Protein AF-A0A349ZWJ2-F1 (afdb_monomer_lite)

pLDDT: mean 76.52, std 7.39, range [59.72, 89.94]

Radius of gyration: 14.85 Å; chains: 1; bounding box: 28×25×47 Å

Secondary structure (DSSP, 8-state):
-HHHHHHHHHHHHHHHT-S--EEEEES-STTS-HHHHHHHHHHHHHHHHTT-EEEEE---HHHHHH-SS-EEEEEETTTEEEEEE-

Sequence (86 aa):
SLSLALALAESVSAQAKAKQNFFFIDEGFGTQDAESVHIVFETLSNLQKENRIVGIISHVEELKEKMPVALHITKDTETGSRIESM

Foldseek 3Di:
DVVVVVVVQVVVCVVVVDPEREEEDEDDCVVDDPVVVVVVVVVVVVVVVVRYHYHYHDPDVVVVVSDPWDWDWDADPPPGIDIDTD

Structure (mmCIF, N/CA/C/O backbone):
data_AF-A0A349ZWJ2-F1
#
_entry.id   AF-A0A349ZWJ2-F1
#
loop_
_atom_site.group_PDB
_atom_site.id
_atom_site.type_symbol
_atom_site.label_atom_id
_atom_site.label_alt_id
_atom_site.label_comp_id
_atom_site.label_asym_id
_atom_site.label_entity_id
_atom_site.label_seq_id
_atom_site.pdbx_PDB_ins_code
_atom_site.Cartn_x
_atom_site.Cartn_y
_atom_site.Cartn_z
_atom_site.occupancy
_atom_site.B_iso_or_equiv
_atom_site.auth_seq_id
_atom_site.auth_comp_id
_atom_site.auth_asym_id
_atom_site.auth_atom_id
_atom_site.pdbx_PDB_model_num
ATOM 1 N N . SER A 1 1 ? 11.551 3.616 7.326 1.00 62.88 1 SER A N 1
ATOM 2 C CA . SER A 1 1 ? 10.709 4.798 7.034 1.00 62.88 1 SER A CA 1
ATOM 3 C C . SER A 1 1 ? 9.222 4.477 7.165 1.00 62.88 1 SER A C 1
ATOM 5 O O . SER A 1 1 ? 8.541 5.206 7.871 1.00 62.88 1 SER A O 1
ATOM 7 N N . LEU A 1 2 ? 8.725 3.380 6.572 1.00 68.12 2 LEU A N 1
ATOM 8 C CA . LEU A 1 2 ? 7.311 2.969 6.639 1.00 68.12 2 LEU A CA 1
ATOM 9 C C . LEU A 1 2 ? 6.759 2.838 8.071 1.00 68.12 2 LEU A C 1
ATOM 11 O O . LEU A 1 2 ? 5.704 3.382 8.370 1.00 68.12 2 LEU A O 1
ATOM 15 N N . SER A 1 3 ? 7.490 2.185 8.978 1.00 72.25 3 SER A N 1
ATOM 16 C CA . SER A 1 3 ? 7.070 2.017 10.379 1.00 72.25 3 SER A CA 1
ATOM 17 C C . SER A 1 3 ? 6.855 3.347 11.114 1.00 72.25 3 SER A C 1
ATOM 19 O O . SER A 1 3 ? 5.885 3.494 11.851 1.00 72.25 3 SER A O 1
ATOM 21 N N . LEU A 1 4 ? 7.717 4.341 10.876 1.00 75.25 4 LEU A N 1
ATOM 22 C CA . LEU A 1 4 ? 7.581 5.681 11.453 1.00 75.25 4 LEU A CA 1
ATOM 23 C C . LEU A 1 4 ? 6.388 6.435 10.855 1.00 75.25 4 LEU A C 1
ATOM 25 O O . LEU A 1 4 ? 5.647 7.086 11.588 1.00 75.25 4 LEU A O 1
ATOM 29 N N . ALA A 1 5 ? 6.191 6.325 9.539 1.00 73.44 5 ALA A N 1
ATOM 30 C CA . ALA A 1 5 ? 5.045 6.921 8.863 1.00 73.44 5 ALA A CA 1
ATOM 31 C C . ALA A 1 5 ? 3.727 6.350 9.405 1.00 73.44 5 ALA A C 1
ATOM 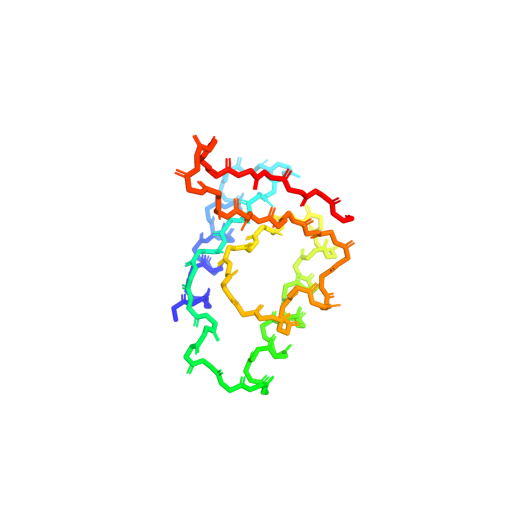33 O O . ALA A 1 5 ? 2.827 7.124 9.716 1.00 73.44 5 ALA A O 1
ATOM 34 N N . LEU A 1 6 ? 3.650 5.027 9.605 1.00 73.69 6 LEU A N 1
ATOM 35 C CA . LEU A 1 6 ? 2.494 4.340 10.192 1.00 73.69 6 LEU A CA 1
ATOM 36 C C . LEU A 1 6 ? 2.236 4.753 11.649 1.00 73.69 6 LEU A C 1
ATOM 38 O O . LEU A 1 6 ? 1.095 5.035 12.007 1.00 73.69 6 LEU A O 1
ATOM 42 N N . ALA A 1 7 ? 3.282 4.855 12.473 1.00 77.69 7 ALA A N 1
ATOM 43 C CA . ALA A 1 7 ? 3.150 5.281 13.867 1.00 77.69 7 ALA A CA 1
ATOM 44 C C . ALA A 1 7 ? 2.687 6.747 13.997 1.00 77.69 7 ALA A C 1
ATOM 46 O O . ALA A 1 7 ? 1.854 7.076 14.844 1.00 77.69 7 ALA A O 1
ATOM 47 N N . LEU A 1 8 ? 3.189 7.644 13.140 1.00 73.50 8 LEU A N 1
ATOM 48 C CA . LEU A 1 8 ? 2.744 9.044 13.091 1.00 73.50 8 LEU A CA 1
ATOM 49 C C . LEU A 1 8 ? 1.291 9.156 12.630 1.00 73.50 8 LEU A C 1
ATOM 51 O O . LEU A 1 8 ? 0.492 9.859 13.246 1.00 73.50 8 LEU A O 1
ATOM 55 N N . ALA A 1 9 ? 0.953 8.426 11.573 1.00 70.75 9 ALA A N 1
ATOM 56 C CA . ALA A 1 9 ? -0.400 8.274 11.064 1.00 70.75 9 ALA A CA 1
ATOM 57 C C . ALA A 1 9 ? -1.392 7.843 12.155 1.00 70.75 9 ALA A C 1
ATOM 59 O O . ALA A 1 9 ? -2.472 8.425 12.288 1.00 70.75 9 ALA A O 1
ATOM 60 N N . GLU A 1 10 ? -1.018 6.843 12.951 1.00 73.56 10 GLU A N 1
ATOM 61 C CA . GLU A 1 10 ? -1.820 6.337 14.061 1.00 73.56 10 GLU A CA 1
ATOM 62 C C . GLU A 1 10 ? -2.013 7.392 15.159 1.00 73.56 10 GLU A C 1
ATOM 64 O O . GLU A 1 10 ? -3.143 7.644 15.578 1.00 73.56 10 GLU A O 1
ATOM 69 N N . SER A 1 11 ? -0.935 8.072 15.557 1.00 75.62 11 SER A N 1
ATOM 70 C CA . SER A 1 11 ? -0.972 9.137 16.565 1.00 75.62 11 SER A CA 1
ATOM 71 C C . SER A 1 11 ? -1.887 10.303 16.160 1.00 75.62 11 SER A C 1
ATOM 73 O O . SER A 1 11 ? -2.747 10.733 16.935 1.00 75.62 11 SER A O 1
ATOM 75 N N . VAL A 1 12 ? -1.773 10.769 14.910 1.00 73.94 12 VAL A N 1
ATOM 76 C CA . VAL A 1 12 ? -2.611 11.852 14.366 1.00 73.94 12 VAL A CA 1
ATOM 77 C C . VAL A 1 12 ? -4.077 11.425 14.287 1.00 73.94 12 VAL 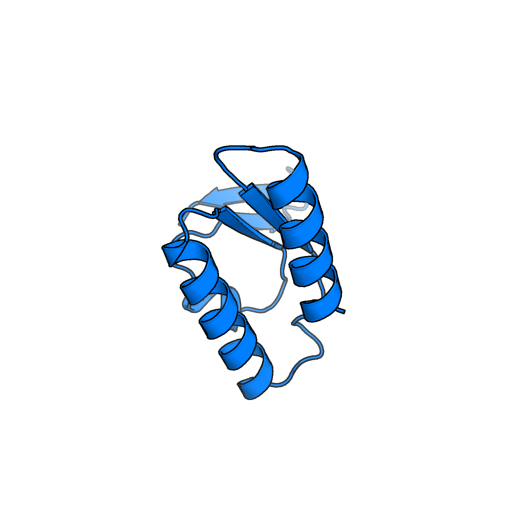A C 1
ATOM 79 O O . VAL A 1 12 ? -4.971 12.185 14.663 1.00 73.94 12 VAL A O 1
ATOM 82 N N . SER A 1 13 ? -4.340 10.196 13.845 1.00 66.75 13 SER A N 1
ATOM 83 C CA . SER A 1 13 ? -5.705 9.678 13.723 1.00 66.75 13 SER A CA 1
ATOM 84 C C . SER A 1 13 ? -6.398 9.537 15.082 1.00 66.75 13 SER A C 1
ATOM 86 O O . SER A 1 13 ? -7.571 9.897 15.221 1.00 66.75 13 SER A O 1
ATOM 88 N N . ALA A 1 14 ? -5.665 9.076 16.102 1.00 72.69 14 ALA A N 1
ATOM 89 C CA . ALA A 1 14 ? -6.155 8.981 17.476 1.00 72.69 14 ALA A CA 1
ATOM 90 C C . ALA A 1 14 ? -6.531 10.359 18.051 1.00 72.69 14 ALA A C 1
ATOM 92 O O . ALA A 1 14 ? -7.546 10.486 18.739 1.00 72.69 14 ALA A O 1
ATOM 93 N N . GLN A 1 15 ? -5.765 11.406 17.725 1.00 68.38 15 GLN A N 1
ATOM 94 C CA . GLN A 1 15 ? -6.085 12.785 18.110 1.00 68.38 15 GLN A CA 1
ATOM 95 C C . GLN A 1 15 ? -7.280 13.363 17.341 1.00 68.38 15 GLN A C 1
ATOM 97 O O . GLN A 1 15 ? -8.104 14.064 17.929 1.00 68.38 15 GLN A O 1
ATOM 102 N N . ALA A 1 16 ? -7.402 13.065 16.047 1.00 67.38 16 ALA A N 1
ATOM 103 C CA . ALA A 1 16 ? -8.423 13.650 15.181 1.00 67.38 16 ALA A CA 1
ATOM 104 C C . ALA A 1 16 ? -9.836 13.060 15.372 1.00 67.38 16 ALA A C 1
ATOM 106 O O . ALA A 1 16 ? -10.794 13.615 14.833 1.00 67.38 16 ALA A O 1
ATOM 107 N N . LYS A 1 17 ? -9.994 11.939 16.103 1.00 65.56 17 LYS A N 1
ATOM 108 C CA . LYS A 1 17 ? -11.252 11.155 16.194 1.00 65.56 17 LYS A CA 1
ATOM 109 C C . LYS A 1 17 ? -11.878 10.869 14.817 1.00 65.56 17 LYS A C 1
ATOM 111 O O . LYS A 1 17 ? -13.098 10.732 14.690 1.00 65.56 17 LYS A O 1
ATOM 116 N N . ALA A 1 18 ? -11.048 10.806 13.776 1.00 63.16 18 ALA A N 1
ATOM 117 C CA . ALA A 1 18 ? -11.493 10.550 12.419 1.00 63.16 18 ALA A CA 1
ATOM 118 C C . ALA A 1 18 ? -11.950 9.090 12.308 1.00 63.16 18 ALA A C 1
ATOM 120 O O . ALA A 1 18 ? -11.294 8.173 12.793 1.00 63.16 18 ALA A O 1
ATOM 121 N N . LYS A 1 19 ? -13.118 8.877 11.698 1.00 59.72 19 LYS A N 1
ATOM 122 C CA . LYS A 1 19 ? -13.774 7.560 11.633 1.00 59.72 19 LYS A CA 1
ATOM 123 C C . LYS A 1 19 ? -13.209 6.654 10.530 1.00 59.72 19 LYS A C 1
ATOM 125 O O . LYS A 1 19 ? -13.580 5.488 10.462 1.00 59.72 19 LYS A O 1
ATOM 130 N N . GLN A 1 20 ? -12.396 7.213 9.637 1.00 59.91 20 GLN A N 1
ATOM 131 C CA . GLN A 1 20 ? -11.817 6.556 8.471 1.00 59.91 20 GLN A CA 1
ATOM 132 C C . GLN A 1 20 ? -10.408 7.105 8.287 1.00 59.91 20 GLN A C 1
ATOM 134 O O . GLN A 1 20 ? -10.243 8.307 8.076 1.00 59.91 20 GLN A O 1
ATOM 139 N N . ASN A 1 21 ? -9.411 6.229 8.368 1.00 70.06 21 ASN A N 1
ATOM 140 C CA . ASN A 1 21 ? -8.025 6.612 8.150 1.00 70.06 21 ASN A CA 1
ATOM 141 C C . ASN A 1 21 ? -7.601 6.096 6.781 1.00 70.06 21 ASN A C 1
ATOM 143 O O . ASN A 1 21 ? -7.525 4.884 6.564 1.00 70.06 21 ASN A O 1
ATOM 147 N N . PHE A 1 22 ? -7.373 7.032 5.864 1.00 75.00 22 PHE A N 1
ATOM 148 C CA . PHE A 1 22 ? -6.822 6.756 4.548 1.00 75.00 22 PHE A CA 1
ATOM 149 C C . PHE A 1 22 ? -5.321 7.026 4.564 1.00 75.00 22 PHE A C 1
ATOM 151 O O . PHE A 1 22 ? -4.892 8.112 4.955 1.00 75.00 22 PHE A O 1
ATOM 158 N N . PHE A 1 23 ? -4.538 6.057 4.108 1.00 75.81 23 PHE A N 1
ATOM 159 C CA . PHE A 1 23 ? -3.090 6.167 3.989 1.00 75.81 23 PHE A CA 1
ATOM 160 C C . PHE A 1 23 ? -2.676 5.943 2.548 1.00 75.81 23 PHE A C 1
ATOM 162 O O . PHE A 1 23 ? -3.103 4.972 1.936 1.00 75.81 23 PHE A O 1
ATOM 169 N N . PHE A 1 24 ? -1.823 6.816 2.023 1.00 76.38 24 PHE A N 1
ATOM 170 C CA . PHE A 1 24 ? -1.117 6.566 0.774 1.00 76.38 24 PHE A CA 1
ATOM 171 C C . PHE A 1 24 ? 0.353 6.338 1.080 1.00 76.38 24 PHE A C 1
ATOM 173 O O . PHE A 1 24 ? 0.963 7.102 1.829 1.00 76.38 24 PHE A O 1
ATOM 180 N N . ILE A 1 25 ? 0.901 5.270 0.513 1.00 77.94 25 ILE A N 1
ATOM 181 C CA . ILE A 1 25 ? 2.325 4.970 0.563 1.00 77.94 25 ILE A CA 1
ATOM 182 C C . ILE A 1 25 ? 2.841 5.075 -0.863 1.00 77.94 25 ILE A C 1
ATOM 184 O O . ILE A 1 25 ? 2.407 4.319 -1.731 1.00 77.94 25 ILE A O 1
ATOM 188 N N . ASP A 1 26 ? 3.741 6.023 -1.087 1.00 75.06 26 ASP A N 1
ATOM 189 C CA . ASP A 1 26 ? 4.342 6.290 -2.388 1.00 75.06 26 ASP A CA 1
ATOM 190 C C . ASP A 1 26 ? 5.829 5.940 -2.345 1.00 75.06 26 ASP A C 1
ATOM 192 O O . ASP A 1 26 ? 6.534 6.431 -1.467 1.00 75.06 26 ASP A O 1
ATOM 196 N N . GLU A 1 27 ? 6.235 5.052 -3.253 1.00 64.19 27 GLU A N 1
ATOM 197 C CA . GLU A 1 27 ? 7.584 4.552 -3.545 1.00 64.19 27 GLU A CA 1
ATOM 198 C C . GLU A 1 27 ? 8.508 4.147 -2.367 1.00 64.19 27 GLU A C 1
ATOM 200 O O . GLU A 1 27 ? 8.706 4.819 -1.359 1.00 64.19 27 GLU A O 1
ATOM 205 N N . GLY A 1 28 ? 9.160 2.989 -2.521 1.00 66.12 28 GLY A N 1
ATOM 206 C CA . GLY A 1 28 ? 10.112 2.460 -1.530 1.00 66.12 28 GLY A CA 1
ATOM 207 C C . GLY A 1 28 ? 10.201 0.938 -1.476 1.00 66.12 28 GLY A C 1
ATOM 208 O O . GLY A 1 28 ? 11.054 0.402 -0.774 1.00 66.12 28 GLY A O 1
ATOM 209 N N . PHE A 1 29 ? 9.342 0.241 -2.224 1.00 69.31 29 PHE A N 1
ATOM 210 C CA . PHE A 1 29 ? 9.318 -1.222 -2.278 1.00 69.31 29 PHE A CA 1
ATOM 211 C C . PHE A 1 29 ? 10.234 -1.815 -3.356 1.00 69.31 29 PHE A C 1
ATOM 213 O O . PHE A 1 29 ? 10.621 -2.966 -3.235 1.00 69.31 29 PHE A O 1
ATOM 220 N N . GLY A 1 30 ? 10.626 -1.044 -4.378 1.00 62.97 30 GLY A N 1
ATOM 221 C CA . GLY A 1 30 ? 11.458 -1.542 -5.488 1.00 62.97 30 GLY A CA 1
ATOM 222 C C . GLY A 1 30 ? 12.927 -1.805 -5.143 1.00 62.97 30 GLY A C 1
ATOM 223 O O . GLY A 1 30 ? 13.630 -2.449 -5.911 1.00 62.97 30 GLY A O 1
ATOM 224 N N . THR A 1 31 ? 13.405 -1.325 -3.993 1.00 66.44 31 THR A N 1
ATOM 225 C CA . THR A 1 31 ? 14.750 -1.630 -3.469 1.00 66.44 31 THR A CA 1
ATOM 226 C C . THR A 1 31 ? 14.739 -2.733 -2.412 1.00 66.44 31 THR A C 1
ATOM 228 O O . THR A 1 31 ? 15.790 -3.055 -1.860 1.00 66.44 31 THR A O 1
ATOM 231 N N . GLN A 1 32 ? 13.561 -3.274 -2.097 1.00 69.12 32 GLN A N 1
ATOM 232 C CA . GLN A 1 32 ? 13.372 -4.321 -1.102 1.00 69.12 32 GLN A CA 1
ATOM 233 C C . GLN A 1 32 ? 13.425 -5.692 -1.775 1.00 69.12 32 GLN A C 1
ATOM 235 O O . GLN A 1 32 ? 13.033 -5.851 -2.928 1.00 69.12 32 GLN A O 1
ATOM 240 N N . ASP A 1 33 ? 13.910 -6.689 -1.048 1.00 77.25 33 ASP A N 1
ATOM 241 C CA . ASP A 1 33 ? 13.843 -8.079 -1.473 1.00 77.25 33 ASP A CA 1
ATOM 242 C C . ASP A 1 33 ? 12.412 -8.634 -1.349 1.00 77.25 33 ASP A C 1
ATOM 244 O O . ASP A 1 33 ? 11.547 -8.077 -0.665 1.00 77.25 33 ASP A O 1
ATOM 248 N N . ALA A 1 34 ? 12.151 -9.760 -2.018 1.00 74.75 34 ALA A N 1
ATOM 249 C CA . ALA A 1 34 ? 10.823 -10.375 -2.069 1.00 74.75 34 ALA A CA 1
ATOM 250 C C . ALA A 1 34 ? 10.253 -10.713 -0.673 1.00 74.75 34 ALA A C 1
ATOM 252 O O . ALA A 1 34 ? 9.037 -10.654 -0.468 1.00 74.75 34 ALA A O 1
ATOM 253 N N . GLU A 1 35 ? 11.119 -11.033 0.296 1.00 79.69 35 GLU A N 1
ATOM 254 C CA . GLU A 1 35 ? 10.733 -11.279 1.690 1.00 79.69 35 GLU A CA 1
ATOM 255 C C . GLU A 1 35 ? 10.229 -9.995 2.366 1.00 79.69 35 GLU A C 1
ATOM 257 O O . GLU A 1 35 ? 9.136 -9.980 2.937 1.00 79.69 35 GLU A O 1
ATOM 262 N N . SER A 1 36 ? 10.950 -8.882 2.222 1.00 78.88 36 SER A N 1
ATOM 263 C CA . SER A 1 36 ? 10.520 -7.588 2.760 1.00 78.88 36 SER A CA 1
ATOM 264 C C . SER A 1 36 ? 9.220 -7.094 2.123 1.00 78.88 36 SER A C 1
ATOM 266 O O . SER A 1 36 ? 8.342 -6.590 2.828 1.00 78.88 36 SER A O 1
ATOM 268 N N . VAL A 1 37 ? 9.034 -7.290 0.812 1.00 78.31 37 VAL A N 1
ATOM 269 C CA . VAL A 1 37 ? 7.764 -6.978 0.125 1.00 78.31 37 VAL A CA 1
ATOM 270 C C . VAL A 1 37 ? 6.610 -7.809 0.699 1.00 78.31 37 VAL A C 1
ATOM 272 O O . VAL A 1 37 ? 5.498 -7.302 0.871 1.00 78.31 37 VAL A O 1
ATOM 275 N N . HIS A 1 38 ? 6.857 -9.072 1.053 1.00 79.69 38 HIS A N 1
ATOM 276 C CA . HIS A 1 38 ? 5.851 -9.912 1.697 1.00 79.69 38 HIS A CA 1
ATOM 277 C C . HIS A 1 38 ? 5.485 -9.421 3.105 1.00 79.69 38 HIS A C 1
ATOM 279 O O . HIS A 1 38 ? 4.299 -9.331 3.420 1.00 79.69 38 HIS A O 1
ATOM 285 N N . ILE A 1 39 ? 6.469 -9.027 3.920 1.00 81.38 39 ILE A N 1
ATOM 286 C CA . ILE A 1 39 ? 6.235 -8.467 5.263 1.00 81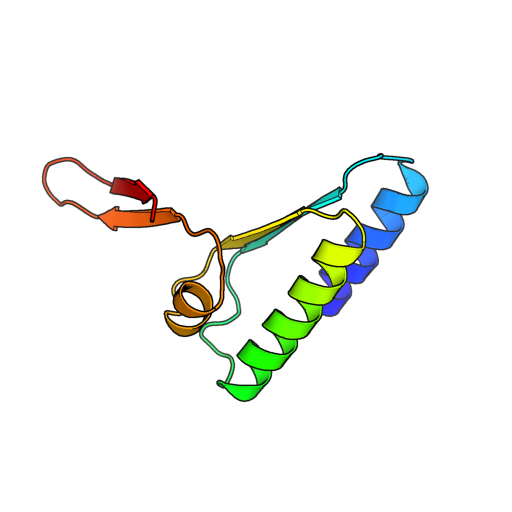.38 39 ILE A CA 1
ATOM 287 C C . ILE A 1 39 ? 5.403 -7.180 5.186 1.00 81.38 39 ILE A C 1
ATOM 289 O O . ILE A 1 39 ? 4.478 -6.972 5.980 1.00 81.38 39 ILE A O 1
ATOM 293 N N . VAL A 1 40 ? 5.698 -6.319 4.210 1.00 79.12 40 VAL A N 1
ATOM 294 C CA . VAL A 1 40 ? 4.898 -5.119 3.931 1.00 79.12 40 VAL A CA 1
ATOM 295 C C . VAL A 1 40 ? 3.456 -5.511 3.639 1.00 79.12 40 VAL A C 1
ATOM 297 O O . VAL A 1 40 ? 2.548 -4.969 4.263 1.00 79.12 40 VAL A O 1
ATOM 300 N N . PHE A 1 41 ? 3.234 -6.465 2.736 1.00 79.19 41 PHE A N 1
ATOM 301 C CA . PHE A 1 41 ? 1.889 -6.905 2.377 1.00 79.19 41 PHE A CA 1
ATOM 302 C C . PHE A 1 41 ? 1.097 -7.415 3.590 1.00 79.19 41 PHE A C 1
ATOM 304 O O . PHE A 1 41 ? -0.036 -6.983 3.806 1.00 79.19 41 PHE A O 1
ATOM 311 N N . GLU A 1 42 ? 1.707 -8.256 4.428 1.00 83.19 42 GLU A N 1
ATOM 312 C CA . GLU A 1 42 ? 1.087 -8.746 5.667 1.00 83.19 42 GLU A CA 1
ATOM 313 C C . GLU A 1 42 ? 0.717 -7.596 6.614 1.00 83.19 42 GLU A C 1
ATOM 315 O O . GLU A 1 42 ? -0.376 -7.559 7.184 1.00 83.19 42 GLU A O 1
ATOM 320 N N . THR A 1 43 ? 1.599 -6.603 6.736 1.00 80.19 43 THR A N 1
ATOM 321 C CA . THR A 1 43 ? 1.360 -5.415 7.565 1.00 80.19 43 THR A CA 1
ATOM 322 C C . THR A 1 43 ? 0.168 -4.610 7.047 1.00 80.1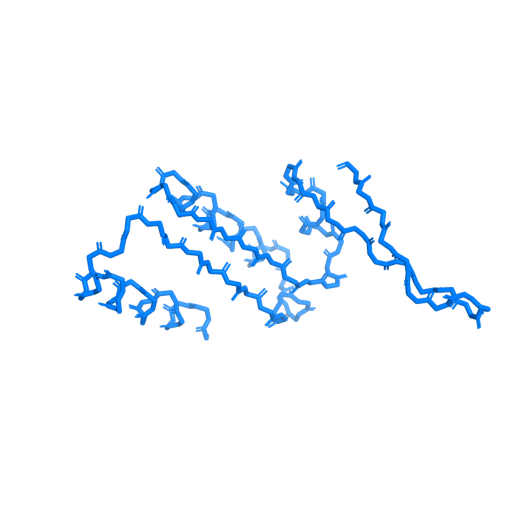9 43 THR A C 1
ATOM 324 O O . THR A 1 43 ? -0.702 -4.209 7.820 1.00 80.19 43 THR A O 1
ATOM 327 N N . LEU A 1 44 ? 0.089 -4.406 5.733 1.00 78.69 44 LEU A N 1
ATOM 328 C CA . LEU A 1 44 ? -0.995 -3.659 5.098 1.00 78.69 44 LEU A CA 1
ATOM 329 C C . LEU A 1 44 ? -2.335 -4.395 5.171 1.00 78.69 44 LEU A C 1
ATOM 331 O O . LEU A 1 44 ? -3.358 -3.775 5.462 1.00 78.69 44 LEU A O 1
ATOM 335 N N . SER A 1 45 ? -2.322 -5.716 4.993 1.00 79.44 45 SER A N 1
ATOM 336 C CA . SER A 1 45 ? -3.495 -6.577 5.166 1.00 79.44 45 SER A CA 1
ATOM 337 C C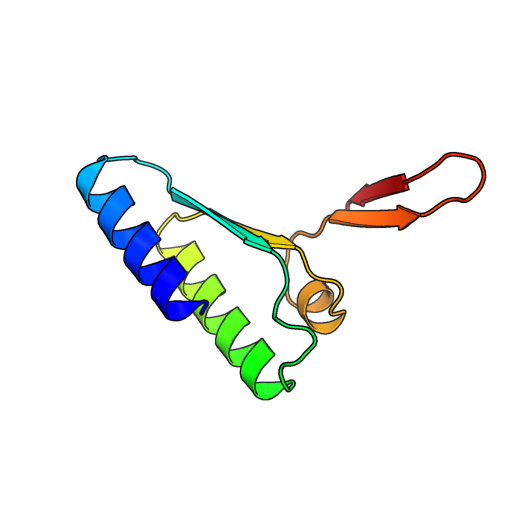 . SER A 1 45 ? -4.046 -6.500 6.594 1.00 79.44 45 SER A C 1
ATOM 339 O O . SER A 1 45 ? -5.258 -6.415 6.805 1.00 79.44 45 SER A O 1
ATOM 341 N N . ASN A 1 46 ? -3.169 -6.445 7.601 1.00 81.12 46 ASN A N 1
ATOM 342 C CA . ASN A 1 46 ? -3.590 -6.268 8.990 1.00 81.12 46 ASN A CA 1
ATOM 343 C C . ASN A 1 46 ? -4.191 -4.880 9.253 1.00 81.12 46 ASN A C 1
ATOM 345 O O . ASN A 1 46 ? -5.214 -4.790 9.927 1.00 81.12 46 ASN A O 1
ATOM 349 N N . LEU A 1 47 ? -3.642 -3.819 8.656 1.00 75.38 47 LEU A N 1
ATOM 350 C CA . LEU A 1 47 ? -4.216 -2.471 8.760 1.00 75.38 47 LEU A CA 1
ATOM 351 C C . LEU A 1 47 ? -5.597 -2.369 8.100 1.00 75.38 47 LEU A C 1
ATOM 353 O O . LEU A 1 47 ? -6.473 -1.680 8.625 1.00 75.38 47 LEU A O 1
ATOM 357 N N . GLN A 1 48 ? -5.826 -3.078 6.991 1.00 73.50 48 GLN A N 1
ATOM 358 C CA . GLN A 1 48 ? -7.136 -3.121 6.335 1.00 73.50 48 GLN A CA 1
ATOM 359 C C . GLN A 1 48 ? -8.228 -3.681 7.264 1.00 73.50 48 GLN A C 1
ATOM 361 O O . GLN A 1 48 ? -9.350 -3.170 7.284 1.00 73.50 48 GLN A O 1
ATOM 366 N N . LYS A 1 49 ? -7.898 -4.689 8.087 1.00 73.25 49 LYS A N 1
ATOM 367 C CA . LYS A 1 49 ? -8.822 -5.286 9.073 1.00 73.25 49 LYS A CA 1
ATOM 368 C C . LYS A 1 49 ? -9.248 -4.301 10.164 1.00 73.25 49 LYS A C 1
ATOM 370 O O . LYS A 1 49 ? -10.313 -4.469 10.750 1.00 73.25 49 LYS A O 1
ATOM 375 N N . GLU A 1 50 ? -8.464 -3.254 10.408 1.00 72.19 50 GLU A N 1
ATOM 376 C CA . GLU A 1 50 ? -8.786 -2.187 11.362 1.00 72.19 50 GLU A CA 1
ATOM 377 C C . GLU A 1 50 ? -9.690 -1.091 10.768 1.00 72.19 50 GLU A C 1
ATOM 379 O O . GLU A 1 50 ? -9.780 0.008 11.316 1.00 72.19 50 GLU A O 1
ATOM 384 N N . ASN A 1 51 ? -10.376 -1.371 9.652 1.00 71.31 51 ASN A N 1
ATOM 385 C CA . ASN A 1 51 ? -11.239 -0.413 8.956 1.00 71.31 51 ASN A CA 1
ATOM 386 C C . ASN A 1 51 ? -10.462 0.816 8.4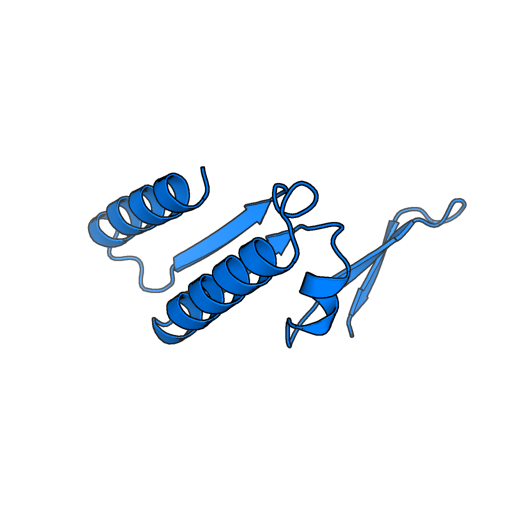36 1.00 71.31 51 ASN A C 1
ATOM 388 O O . ASN A 1 51 ? -10.995 1.925 8.357 1.00 71.31 51 ASN A O 1
ATOM 392 N N . ARG A 1 52 ? -9.179 0.617 8.107 1.00 75.12 52 ARG A N 1
ATOM 393 C CA . ARG A 1 52 ? -8.302 1.618 7.488 1.00 75.12 52 ARG A CA 1
ATOM 394 C C . ARG A 1 52 ? -8.170 1.308 6.003 1.00 75.12 52 ARG A C 1
ATOM 396 O O . ARG A 1 52 ? -8.111 0.146 5.609 1.00 75.12 52 ARG A O 1
ATOM 403 N N . ILE A 1 53 ? -8.093 2.343 5.176 1.00 78.50 53 ILE A N 1
ATOM 404 C CA . ILE A 1 53 ? -7.901 2.180 3.733 1.00 78.50 53 ILE A CA 1
ATOM 405 C C . ILE A 1 53 ? -6.469 2.573 3.401 1.00 78.50 53 ILE A C 1
ATOM 407 O O . ILE A 1 53 ? -6.038 3.678 3.719 1.00 78.50 53 ILE A O 1
ATOM 411 N N . VAL A 1 54 ? -5.726 1.664 2.772 1.00 79.56 54 VAL A N 1
ATOM 412 C CA . VAL A 1 54 ? -4.346 1.918 2.351 1.00 79.56 54 VAL A CA 1
ATOM 413 C C . VAL A 1 54 ? -4.250 1.841 0.832 1.00 79.56 54 VAL A C 1
ATOM 415 O O . VAL A 1 54 ? -4.593 0.824 0.237 1.00 79.56 54 VAL A O 1
ATOM 418 N N . GLY A 1 55 ? -3.784 2.922 0.213 1.00 82.94 55 GLY A N 1
ATOM 419 C CA . GLY A 1 55 ? -3.376 2.982 -1.183 1.00 82.94 55 GLY A CA 1
ATOM 420 C C . GLY A 1 55 ? -1.859 2.871 -1.301 1.00 82.94 55 GLY A C 1
ATOM 421 O O . GLY A 1 55 ? -1.122 3.477 -0.522 1.00 82.94 55 GLY A O 1
ATOM 422 N N . ILE A 1 56 ? -1.392 2.103 -2.280 1.00 81.31 56 ILE A N 1
ATOM 423 C CA . ILE A 1 56 ? 0.032 1.947 -2.579 1.00 81.31 56 ILE A CA 1
ATOM 424 C C . ILE A 1 56 ? 0.291 2.449 -3.994 1.00 81.31 56 ILE A C 1
ATOM 426 O O . ILE A 1 56 ? -0.433 2.086 -4.920 1.00 81.31 56 ILE A O 1
ATOM 430 N N . ILE A 1 57 ? 1.344 3.243 -4.157 1.00 85.06 57 ILE A N 1
ATOM 431 C CA . ILE A 1 57 ? 1.892 3.635 -5.452 1.00 85.06 57 ILE A CA 1
ATOM 432 C C . ILE A 1 57 ? 3.261 2.964 -5.568 1.00 85.06 57 ILE A C 1
ATOM 434 O O . ILE A 1 57 ? 4.161 3.184 -4.756 1.00 85.06 57 ILE A O 1
ATOM 438 N N . SER A 1 58 ? 3.388 2.055 -6.533 1.00 80.81 58 SER A N 1
ATOM 439 C CA . SER A 1 58 ? 4.599 1.263 -6.731 1.00 80.81 58 SER A CA 1
ATOM 440 C C . SER A 1 58 ? 4.740 0.831 -8.185 1.00 80.81 58 SER A C 1
ATOM 442 O O . SER A 1 58 ? 3.747 0.602 -8.873 1.00 80.81 58 SER A O 1
ATOM 444 N N . HIS A 1 59 ? 5.986 0.675 -8.627 1.00 82.19 59 HIS A N 1
ATOM 445 C CA . HIS A 1 59 ? 6.343 0.057 -9.905 1.00 82.19 59 HIS A CA 1
ATOM 446 C C . HIS A 1 59 ? 6.644 -1.451 -9.779 1.00 82.19 59 HIS A C 1
ATOM 448 O O . HIS A 1 59 ? 7.002 -2.082 -10.767 1.00 82.19 59 HIS A O 1
ATOM 454 N N . VAL A 1 60 ? 6.541 -2.022 -8.574 1.00 81.19 60 VAL A N 1
ATOM 455 C CA . VAL A 1 60 ? 6.855 -3.433 -8.289 1.00 81.19 60 VAL A CA 1
ATOM 456 C C . VAL A 1 60 ? 5.705 -4.339 -8.726 1.00 81.19 60 VAL A C 1
ATOM 458 O O . VAL A 1 60 ? 4.588 -4.212 -8.218 1.00 81.19 60 VAL A O 1
ATOM 461 N N . GLU A 1 61 ? 5.982 -5.278 -9.631 1.00 77.06 61 GLU A N 1
ATOM 462 C CA . GLU A 1 61 ? 4.975 -6.198 -10.173 1.00 77.06 61 GLU A CA 1
ATOM 463 C C . GLU A 1 61 ? 4.417 -7.158 -9.112 1.00 77.06 61 GLU A C 1
ATOM 465 O O . GLU A 1 61 ? 3.208 -7.385 -9.088 1.00 77.06 61 GLU A O 1
ATOM 470 N N . GLU A 1 62 ? 5.227 -7.637 -8.157 1.00 77.50 62 GLU A N 1
ATOM 471 C CA . GLU A 1 62 ? 4.732 -8.560 -7.121 1.00 77.50 62 GLU A CA 1
ATOM 472 C C . GLU A 1 62 ? 3.666 -7.935 -6.209 1.00 77.50 62 GLU A C 1
ATOM 474 O O . GLU A 1 62 ? 2.821 -8.643 -5.657 1.00 77.50 62 GLU A O 1
ATOM 479 N N . LEU A 1 63 ? 3.675 -6.606 -6.039 1.00 76.69 63 LEU A N 1
ATOM 480 C CA . LEU A 1 63 ? 2.620 -5.913 -5.296 1.00 76.69 63 LEU A CA 1
ATOM 481 C C . LEU A 1 63 ? 1.310 -5.885 -6.086 1.00 76.69 63 LEU A C 1
ATOM 483 O O . LEU A 1 63 ? 0.244 -6.033 -5.492 1.00 76.69 63 LEU A O 1
ATOM 487 N N . LYS A 1 64 ? 1.383 -5.754 -7.415 1.00 75.38 64 LYS A N 1
ATOM 488 C CA . LYS A 1 64 ? 0.210 -5.780 -8.295 1.00 75.38 64 LYS A CA 1
ATOM 489 C C . LYS A 1 64 ? -0.502 -7.131 -8.236 1.00 75.38 64 LYS A C 1
ATOM 491 O O . LYS A 1 64 ? -1.722 -7.152 -8.154 1.00 75.38 64 LYS A O 1
ATOM 496 N N . GLU A 1 65 ? 0.238 -8.239 -8.241 1.00 76.81 65 GLU A N 1
ATOM 497 C CA . GLU A 1 65 ? -0.357 -9.586 -8.217 1.00 76.81 65 GLU A CA 1
ATOM 498 C C . GLU A 1 65 ? -1.030 -9.933 -6.884 1.00 76.81 65 GLU A C 1
ATOM 500 O O . GLU A 1 65 ? -1.995 -10.695 -6.847 1.00 76.81 65 GLU A O 1
ATOM 505 N N . LYS A 1 66 ? -0.523 -9.385 -5.776 1.00 75.44 66 LYS A N 1
ATOM 506 C CA . LYS A 1 66 ? -1.033 -9.686 -4.432 1.00 75.44 66 LYS A CA 1
ATOM 507 C C . LYS A 1 66 ? -2.205 -8.797 -4.016 1.00 75.44 66 LYS A C 1
ATOM 509 O O . LYS A 1 66 ? -2.951 -9.164 -3.108 1.00 75.44 66 LYS A O 1
ATOM 514 N N . MET A 1 67 ? -2.367 -7.625 -4.631 1.00 77.06 67 MET A N 1
ATOM 515 C CA . MET A 1 67 ? -3.440 -6.694 -4.286 1.00 77.06 67 MET A CA 1
ATOM 516 C C . MET A 1 67 ? -4.750 -7.041 -5.012 1.00 77.06 67 MET A C 1
ATOM 518 O O . MET A 1 67 ? -4.750 -7.210 -6.226 1.00 77.06 67 MET A O 1
ATOM 522 N N . PRO A 1 68 ? -5.893 -7.085 -4.302 1.00 75.62 68 PRO A N 1
ATOM 523 C CA . PRO A 1 68 ? -7.179 -7.454 -4.898 1.00 75.62 68 PRO A CA 1
ATOM 524 C C . PRO A 1 68 ? -7.775 -6.369 -5.808 1.00 75.62 68 PRO A C 1
ATOM 526 O O . PRO A 1 68 ? -8.659 -6.664 -6.602 1.00 75.62 68 PRO A O 1
ATOM 529 N N . VAL A 1 69 ? -7.337 -5.115 -5.662 1.00 82.62 69 VAL A N 1
ATOM 530 C CA . VAL A 1 69 ? -7.773 -3.974 -6.476 1.00 82.62 69 VAL A CA 1
ATOM 531 C C . VAL A 1 69 ? -6.534 -3.172 -6.846 1.00 82.62 69 VAL A C 1
ATOM 533 O O . VAL A 1 69 ? -5.793 -2.744 -5.958 1.00 82.62 69 VAL A O 1
ATOM 536 N N . ALA A 1 70 ? -6.321 -2.953 -8.143 1.00 82.38 70 ALA A N 1
ATOM 537 C CA . ALA A 1 70 ? -5.182 -2.204 -8.655 1.00 82.38 70 ALA A CA 1
ATOM 538 C C . ALA A 1 70 ? -5.590 -1.314 -9.836 1.00 82.38 70 ALA A C 1
ATOM 540 O O . ALA A 1 70 ? -6.400 -1.693 -10.681 1.00 82.38 70 ALA A O 1
ATOM 541 N N . LEU A 1 71 ? -4.990 -0.126 -9.901 1.00 86.56 71 LEU A N 1
ATOM 542 C CA . LEU A 1 71 ? -5.066 0.751 -11.066 1.00 86.56 71 LEU A CA 1
ATOM 543 C C . LEU A 1 71 ? -3.738 0.660 -11.810 1.00 86.56 71 LEU A C 1
ATOM 545 O O . LEU A 1 71 ? -2.684 0.939 -11.239 1.00 86.56 71 LEU A O 1
ATOM 549 N N . HIS A 1 72 ? -3.785 0.267 -13.078 1.00 85.44 72 HIS A N 1
ATOM 550 C CA . HIS A 1 72 ? -2.612 0.228 -13.936 1.00 85.44 72 HIS A CA 1
ATOM 551 C C . HIS A 1 72 ? -2.517 1.519 -14.748 1.00 85.44 72 HIS A C 1
ATOM 553 O O . HIS A 1 72 ? -3.499 1.966 -15.339 1.00 85.44 72 HIS A O 1
ATOM 559 N N . ILE A 1 73 ? -1.334 2.132 -14.758 1.00 87.62 73 ILE A N 1
ATOM 560 C CA . ILE A 1 73 ? -1.067 3.344 -15.530 1.00 87.62 73 ILE A CA 1
ATOM 561 C C . ILE A 1 73 ? -0.207 2.968 -16.731 1.00 87.62 73 ILE A C 1
ATOM 563 O O . ILE A 1 73 ? 0.969 2.638 -16.573 1.00 87.62 73 ILE A O 1
ATOM 567 N N . THR A 1 74 ? -0.781 3.067 -17.925 1.00 87.44 74 THR A N 1
ATOM 568 C CA . THR A 1 74 ? -0.085 2.810 -19.189 1.00 87.44 74 THR A CA 1
ATOM 569 C C . THR A 1 74 ? 0.299 4.144 -19.819 1.00 87.44 74 THR A C 1
ATOM 571 O O . THR A 1 74 ? -0.546 5.022 -19.997 1.00 87.44 74 THR A O 1
ATOM 574 N N . LYS A 1 75 ? 1.581 4.331 -20.141 1.00 87.62 75 LYS A N 1
ATOM 575 C CA . LYS A 1 75 ? 2.061 5.536 -20.833 1.00 87.62 75 LYS A CA 1
ATOM 576 C C . LYS A 1 75 ? 1.944 5.321 -22.338 1.00 87.62 75 LYS A C 1
ATOM 578 O O . LYS A 1 75 ? 2.620 4.449 -22.872 1.00 87.62 75 LYS A O 1
ATOM 583 N N . ASP A 1 76 ? 1.121 6.125 -22.999 1.00 89.62 76 ASP A N 1
ATOM 584 C CA . ASP A 1 76 ? 1.008 6.157 -24.452 1.00 89.62 76 ASP A CA 1
ATOM 585 C C . ASP A 1 76 ? 1.686 7.417 -25.008 1.00 89.62 76 ASP A C 1
ATOM 587 O O . ASP A 1 76 ? 1.553 8.514 -24.460 1.00 89.62 76 ASP A O 1
ATOM 591 N N . THR A 1 77 ? 2.458 7.263 -26.082 1.00 85.75 77 THR A N 1
ATOM 592 C CA . THR A 1 77 ? 3.267 8.351 -26.650 1.00 85.75 77 THR A CA 1
ATOM 593 C C . THR A 1 77 ? 2.456 9.378 -27.438 1.00 85.75 77 THR A C 1
ATOM 595 O O . THR A 1 77 ? 2.927 10.502 -27.595 1.00 85.75 77 THR A O 1
ATOM 598 N N . GLU A 1 78 ? 1.257 9.031 -27.919 1.00 87.94 78 GLU A N 1
ATOM 599 C CA . GLU A 1 78 ? 0.387 9.936 -28.688 1.00 87.94 78 GLU A CA 1
ATOM 600 C C . GLU A 1 78 ? -0.728 10.551 -27.835 1.00 87.94 78 GLU A C 1
ATOM 602 O O . GLU A 1 78 ? -1.079 11.717 -28.008 1.00 87.94 78 GLU A O 1
ATOM 607 N N . THR A 1 79 ? -1.280 9.784 -26.898 1.00 85.81 79 THR A N 1
ATOM 608 C CA . THR A 1 79 ? -2.470 10.148 -26.114 1.00 85.81 79 THR A CA 1
ATOM 609 C C . THR A 1 79 ? -2.177 10.435 -24.639 1.00 85.81 79 THR A C 1
ATOM 611 O O . THR A 1 79 ? -3.065 10.893 -23.918 1.00 85.81 79 THR A O 1
ATOM 614 N N . GLY A 1 80 ? -0.932 10.244 -24.187 1.00 88.62 80 GLY A N 1
ATOM 615 C CA . GLY A 1 80 ? -0.499 10.491 -22.810 1.00 88.62 80 GLY A CA 1
ATOM 616 C C . GLY A 1 80 ? -0.725 9.299 -21.873 1.00 88.62 80 GLY A C 1
ATOM 617 O O . GLY A 1 80 ? -0.841 8.152 -22.295 1.00 88.62 80 GLY A O 1
ATOM 618 N N . SER A 1 81 ? -0.753 9.540 -20.560 1.00 89.94 81 SER A N 1
ATOM 619 C CA . SER A 1 81 ? -0.978 8.474 -19.570 1.00 89.94 81 SER A CA 1
ATOM 620 C C . SER A 1 81 ? -2.453 8.061 -19.523 1.00 89.94 81 SER A C 1
ATOM 622 O O . SER A 1 81 ? -3.326 8.911 -19.346 1.00 89.94 81 SER A O 1
ATOM 624 N N . ARG A 1 82 ? -2.738 6.758 -19.614 1.00 89.38 82 ARG A N 1
ATOM 625 C CA . ARG A 1 82 ? -4.086 6.177 -19.504 1.00 89.38 82 ARG A CA 1
ATOM 626 C C . ARG A 1 82 ? -4.182 5.269 -18.282 1.00 89.38 82 ARG A C 1
ATOM 628 O O . ARG A 1 82 ? -3.205 4.633 -17.897 1.00 89.38 82 ARG A O 1
ATOM 635 N N . ILE A 1 83 ? -5.366 5.232 -17.676 1.00 89.69 83 ILE A N 1
ATOM 636 C CA . ILE A 1 83 ? -5.669 4.385 -16.519 1.00 89.69 83 ILE A CA 1
ATOM 637 C C . ILE A 1 83 ? -6.464 3.176 -17.002 1.00 89.69 83 ILE A C 1
ATOM 639 O O . ILE A 1 83 ? -7.478 3.340 -17.681 1.00 89.69 83 ILE A O 1
ATOM 643 N N . GLU A 1 84 ? -6.033 1.986 -16.608 1.00 82.50 84 GLU A N 1
ATOM 644 C CA . GLU A 1 84 ? -6.756 0.732 -16.794 1.00 82.50 84 GLU A CA 1
ATOM 645 C C . GLU A 1 84 ? -7.038 0.117 -15.421 1.00 82.50 84 GLU A C 1
ATOM 647 O O . GLU A 1 84 ? -6.130 -0.103 -14.617 1.00 82.50 84 GLU A O 1
ATOM 652 N N . SER A 1 85 ? -8.313 -0.117 -15.124 1.00 73.94 85 SER A N 1
ATOM 653 C CA . SER A 1 85 ? -8.744 -0.851 -13.932 1.00 73.94 85 SER A CA 1
ATOM 654 C C . SER A 1 85 ? -8.794 -2.343 -14.249 1.00 73.94 85 SER A C 1
ATOM 656 O O . SER A 1 85 ? -9.416 -2.714 -15.248 1.00 73.94 85 SER A O 1
ATOM 658 N N . MET A 1 86 ? -8.173 -3.173 -13.406 1.00 60.19 86 MET A N 1
ATOM 659 C CA . MET A 1 86 ? -8.362 -4.631 -13.417 1.00 60.19 86 MET A CA 1
ATOM 660 C C . MET A 1 86 ? -9.431 -5.048 -12.414 1.00 60.19 86 MET A C 1
ATOM 662 O O . MET A 1 86 ? -9.524 -4.385 -11.355 1.00 60.19 86 MET A O 1
#